Protein AF-A0A163DF35-F1 (afdb_monomer)

pLDDT: mean 87.9, std 8.29, range [52.09, 96.31]

Nearest PDB structures (foldseek):
  1y96-assembly1_A  TM=7.676E-01  e=2.532E-04  Homo sapiens
  7afo-assembly1_X  TM=7.134E-01  e=7.336E-02  Escherichia coli
  5gl6-assembly2_B  TM=5.764E-01  e=1.580E-02  Mycolicibacterium smegmatis MC2 155
  7r1d-assembly1_C  TM=5.530E-01  e=8.256E-02  Homo sapiens
  8w8d-assembly1_d  TM=5.285E-01  e=5.463E-01  Escherichia coli K-12

Secondary structure (DSSP, 8-state):
---BTTB-HHHHHHTTTEEEEEEESSTT--EEEEEEEEE-TTT--EEEEETTEEEEEPGGGEEEEEEEEEEE--GGGGSPPPPPHHHHHHHHHHHHHHHHHTT--EEE-TT--SEEETTTEEE-TT--GGGEE-S-HHHHHHHHHHHHTS--

Solvent-accessible surface area (backbone atoms only — not comparable to full-atom values): 8781 Å² total; per-residue (Å²): 130,78,63,56,75,90,33,46,61,68,58,51,62,72,44,47,22,16,33,28,41,35,30,30,68,51,101,77,54,51,71,48,71,30,26,33,66,49,70,43,88,86,66,49,28,37,34,28,41,44,98,96,48,75,45,81,44,59,27,88,47,52,65,44,59,47,72,44,89,83,50,67,50,63,64,78,76,68,51,74,78,72,78,50,67,68,58,51,52,53,50,50,50,52,51,51,54,49,32,60,76,68,72,49,60,67,50,81,46,99,91,44,89,35,45,28,37,74,88,62,32,37,34,30,81,87,63,44,54,86,32,48,47,38,90,52,63,69,59,32,49,54,55,23,55,53,46,66,67,54,80,129

InterPro domains:
  IPR009422 Gem-associated protein 6 [PTHR14710] (1-149)
  IPR046856 Gem-associated protein 6, C-terminal domain [PF20417] (88-151)
  IPR047574 AD domain [PS52001] (63-152)

Sequence (152 aa):
MDSLYSYTLDDLYDLLGHHCIVTLKDSRHSSREGFLHSVDPTSGNVILQKDQHSVVVMGHYIATLDIDRESKIPLESMEMPSVEASWLEDRRAKMIKYLEKHHIPFSEVADDSAIHVLGCARVETPYTATSVFCDNALIRKRVRDLVMGLPC

Foldseek 3Di:
DQDAQNHDPVRLVVLQQFWKKWFWPDPVRDIDIAGFQDADSPQRWTWGQDDQDIDIDGRVGTPHMGTDPVGGDDSVVSPHPDCPPVLQVVLVVLLVVLCVVVVWDWDDDPPAQWIRTPVFWTAHPPQALVRIDGPDPVVNVVSSVSSVPRDD

Structure (mmCIF, N/CA/C/O backbone):
data_AF-A0A163DF35-F1
#
_entry.id   AF-A0A163DF35-F1
#
loop_
_atom_site.group_PDB
_atom_site.id
_atom_site.type_symbol
_atom_site.label_atom_id
_atom_site.label_alt_id
_atom_site.label_comp_id
_atom_site.label_asym_id
_atom_site.label_entity_id
_atom_site.label_seq_id
_atom_site.pdbx_PDB_ins_code
_atom_site.Cartn_x
_atom_site.Cartn_y
_atom_site.Cartn_z
_atom_site.occupancy
_atom_site.B_iso_or_equiv
_atom_site.auth_seq_id
_atom_site.auth_comp_id
_atom_site.auth_asym_id
_atom_site.auth_atom_id
_atom_site.pdbx_PDB_model_num
ATOM 1 N N . MET A 1 1 ? 9.986 -16.539 -22.844 1.00 52.09 1 MET A N 1
ATOM 2 C CA . MET A 1 1 ? 10.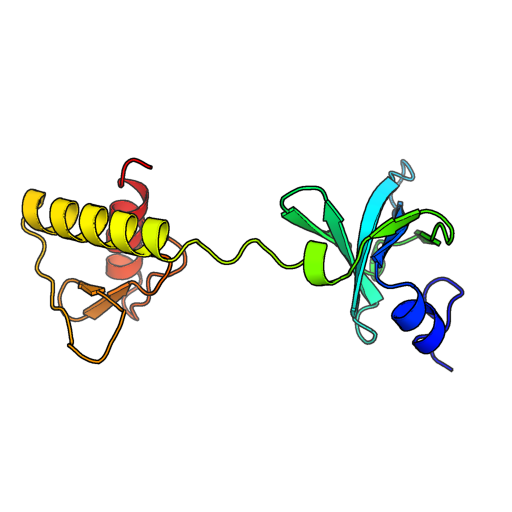721 -15.898 -21.739 1.00 52.09 1 MET A CA 1
ATOM 3 C C . MET A 1 1 ? 10.117 -14.527 -21.598 1.00 52.09 1 MET A C 1
ATOM 5 O O . MET A 1 1 ? 10.259 -13.727 -22.515 1.00 52.09 1 MET A O 1
ATOM 9 N N . ASP A 1 2 ? 9.355 -14.323 -20.531 1.00 67.81 2 ASP A N 1
ATOM 10 C CA . ASP A 1 2 ? 8.639 -13.076 -20.291 1.00 67.81 2 ASP A CA 1
ATOM 11 C C . ASP A 1 2 ? 9.647 -12.041 -19.791 1.00 67.81 2 ASP A C 1
ATOM 13 O O . ASP A 1 2 ? 9.976 -11.975 -18.610 1.00 67.81 2 ASP A O 1
ATOM 17 N N . SER A 1 3 ? 10.244 -11.312 -20.733 1.00 78.56 3 SER A N 1
ATOM 18 C CA . SER A 1 3 ? 11.160 -10.216 -20.432 1.00 78.56 3 SER A CA 1
ATOM 19 C C . SER A 1 3 ? 10.358 -8.965 -20.087 1.00 78.56 3 SER A C 1
ATOM 21 O O . SER A 1 3 ? 9.555 -8.505 -20.904 1.00 78.56 3 SER A O 1
ATOM 23 N N . LEU A 1 4 ? 10.613 -8.384 -18.919 1.00 82.50 4 LEU A N 1
ATOM 24 C CA . LEU A 1 4 ? 10.023 -7.129 -18.462 1.00 82.50 4 LEU A CA 1
ATOM 25 C C . LEU A 1 4 ? 11.120 -6.077 -18.372 1.00 82.50 4 LEU A C 1
ATOM 27 O O . LEU A 1 4 ? 12.147 -6.284 -17.736 1.00 82.50 4 LEU A O 1
ATOM 31 N N . TYR A 1 5 ? 10.910 -4.939 -19.031 1.00 85.81 5 TYR A N 1
ATOM 32 C CA . TYR A 1 5 ? 11.828 -3.796 -18.967 1.00 85.81 5 TYR A CA 1
ATOM 33 C C . TYR A 1 5 ? 13.284 -4.109 -19.354 1.00 85.81 5 TYR A C 1
ATOM 35 O O . TYR A 1 5 ? 14.193 -3.413 -18.920 1.00 85.81 5 TYR A O 1
ATOM 43 N N . SER A 1 6 ? 13.499 -5.101 -20.224 1.00 90.38 6 SER A N 1
ATOM 44 C CA . SER A 1 6 ? 14.821 -5.614 -20.645 1.00 90.38 6 SER A CA 1
ATOM 45 C C . SER A 1 6 ? 15.519 -6.550 -19.648 1.00 90.38 6 SER A C 1
ATOM 47 O O . SER A 1 6 ? 16.675 -6.900 -19.866 1.00 90.38 6 SER A O 1
ATOM 49 N N . TYR A 1 7 ? 14.813 -7.006 -18.613 1.00 90.19 7 TYR A N 1
ATOM 50 C CA . TYR A 1 7 ? 15.278 -7.998 -17.644 1.00 90.19 7 TYR A CA 1
ATOM 51 C C . TYR A 1 7 ? 14.428 -9.268 -17.726 1.00 90.19 7 TYR A C 1
ATOM 53 O O . TYR A 1 7 ? 13.259 -9.223 -18.129 1.00 90.19 7 TYR A O 1
ATOM 61 N N . THR A 1 8 ? 14.993 -10.410 -17.340 1.00 92.50 8 THR A N 1
ATOM 62 C CA . THR A 1 8 ? 14.184 -11.594 -17.029 1.00 92.50 8 THR A CA 1
ATOM 63 C C . THR A 1 8 ? 13.569 -11.462 -15.633 1.00 92.50 8 THR A C 1
ATOM 65 O O . THR A 1 8 ? 13.990 -10.625 -14.836 1.00 92.50 8 THR A O 1
ATOM 68 N N . LEU A 1 9 ? 12.554 -12.272 -15.323 1.00 89.94 9 LEU A N 1
ATOM 69 C CA . LEU A 1 9 ? 11.981 -12.293 -13.973 1.00 89.94 9 LEU A CA 1
ATOM 70 C C . LEU A 1 9 ? 13.010 -12.716 -12.920 1.00 89.94 9 LEU A C 1
ATOM 72 O O . LEU A 1 9 ? 13.054 -12.107 -11.856 1.00 89.94 9 LEU A O 1
ATOM 76 N N . ASP A 1 10 ? 13.860 -13.692 -13.240 1.00 91.38 10 ASP A N 1
ATOM 77 C CA . ASP A 1 10 ? 14.930 -14.139 -12.345 1.00 91.38 10 ASP A CA 1
ATOM 78 C C . ASP A 1 10 ? 15.921 -12.995 -12.070 1.00 91.38 10 ASP A C 1
ATOM 80 O O . ASP A 1 10 ? 16.211 -12.704 -10.910 1.00 91.38 10 ASP A O 1
ATOM 84 N N . ASP A 1 11 ? 16.329 -12.253 -13.111 1.00 92.75 11 ASP A N 1
ATOM 85 C CA . ASP A 1 11 ? 17.178 -11.065 -12.941 1.00 92.75 11 ASP A CA 1
ATOM 86 C C . ASP A 1 11 ? 16.509 -10.017 -12.040 1.00 92.75 11 ASP A C 1
ATOM 88 O O . ASP A 1 11 ? 17.160 -9.411 -11.193 1.00 92.75 11 ASP A O 1
ATOM 92 N N . LEU A 1 12 ? 15.204 -9.777 -12.213 1.00 92.38 12 LEU A N 1
ATOM 93 C CA . LEU A 1 12 ? 14.468 -8.804 -11.401 1.00 92.38 12 LEU A CA 1
ATOM 94 C C . LEU A 1 12 ? 14.378 -9.231 -9.935 1.0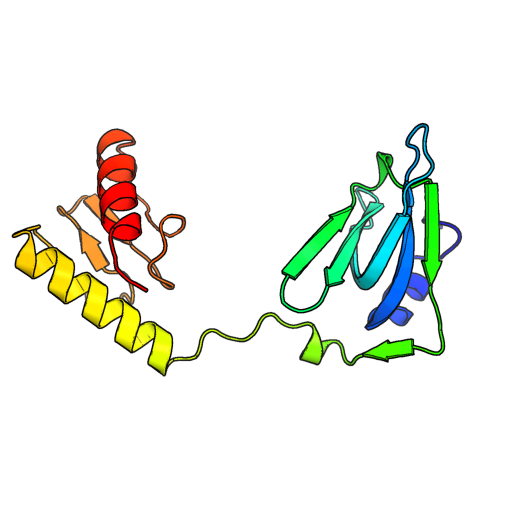0 92.38 12 LEU A C 1
ATOM 96 O O . LEU A 1 12 ? 14.472 -8.374 -9.055 1.00 92.38 12 LEU A O 1
ATOM 100 N N . TYR A 1 13 ? 14.218 -10.528 -9.667 1.00 91.44 13 TYR A N 1
ATOM 101 C CA . TYR A 1 13 ? 14.198 -11.050 -8.304 1.00 91.44 13 TYR A CA 1
ATOM 102 C C . TYR A 1 13 ? 15.566 -10.944 -7.622 1.00 91.44 13 TYR A C 1
ATOM 104 O O . TYR A 1 13 ? 15.633 -10.554 -6.455 1.00 91.44 13 TYR A O 1
ATOM 112 N N . ASP A 1 14 ? 16.657 -11.171 -8.353 1.00 92.81 14 ASP A N 1
ATOM 113 C CA . ASP A 1 14 ? 18.019 -10.958 -7.845 1.00 92.81 14 ASP A CA 1
ATOM 114 C C . ASP A 1 14 ? 18.326 -9.471 -7.589 1.00 92.81 14 ASP A C 1
ATOM 116 O O . ASP A 1 14 ? 19.129 -9.111 -6.716 1.00 92.81 14 ASP A O 1
ATOM 120 N N . LEU A 1 15 ? 17.655 -8.594 -8.338 1.00 94.69 15 LEU A N 1
ATOM 121 C CA . LEU A 1 15 ? 17.787 -7.146 -8.250 1.00 94.69 15 LEU A CA 1
ATOM 122 C C . LEU A 1 15 ? 16.866 -6.493 -7.207 1.00 94.69 15 LEU A C 1
ATOM 124 O O . LEU A 1 15 ? 16.971 -5.282 -6.995 1.00 94.69 15 LEU A O 1
ATOM 128 N N . LEU A 1 16 ? 16.032 -7.242 -6.480 1.00 94.62 16 LEU A N 1
ATOM 129 C CA . LEU A 1 16 ? 15.307 -6.673 -5.340 1.00 94.62 16 LEU A CA 1
ATOM 130 C C . LEU A 1 16 ? 16.292 -6.096 -4.308 1.00 94.62 16 LEU A C 1
ATOM 132 O O . LEU A 1 16 ? 17.389 -6.621 -4.086 1.00 94.62 16 LEU A O 1
ATOM 136 N N . GLY A 1 17 ? 15.913 -4.983 -3.685 1.00 93.50 17 GLY A N 1
ATOM 137 C CA . GLY A 1 17 ? 16.784 -4.260 -2.760 1.00 93.50 17 GLY A CA 1
ATOM 138 C C . GLY A 1 17 ? 17.583 -3.129 -3.405 1.00 93.50 17 GLY A C 1
ATOM 139 O O . GLY A 1 17 ? 18.077 -2.258 -2.693 1.00 93.50 17 GLY A O 1
ATOM 140 N N . HIS A 1 18 ? 17.730 -3.127 -4.731 1.00 96.31 18 HIS A N 1
ATOM 141 C CA . HIS A 1 18 ? 18.594 -2.178 -5.428 1.00 96.31 18 HIS A CA 1
ATOM 142 C C . HIS A 1 18 ? 17.900 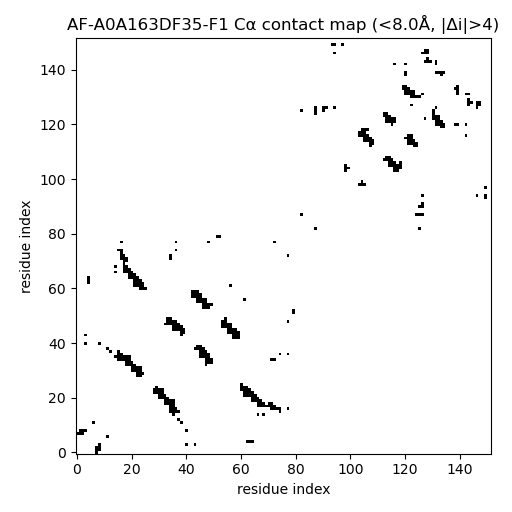-0.852 -5.715 1.00 96.31 18 HIS A C 1
ATOM 144 O O . HIS A 1 18 ? 16.694 -0.808 -5.964 1.00 96.31 18 HIS A O 1
ATOM 150 N N . HIS A 1 19 ? 18.661 0.237 -5.700 1.00 95.88 19 HIS A N 1
ATOM 151 C CA . HIS A 1 19 ? 18.163 1.535 -6.122 1.00 95.88 19 HIS A CA 1
ATOM 152 C C . HIS A 1 19 ? 17.822 1.498 -7.613 1.00 95.88 19 HIS A C 1
ATOM 154 O O . HIS A 1 19 ? 18.563 0.951 -8.426 1.00 95.88 19 HIS A O 1
ATOM 160 N N . CYS A 1 20 ? 16.691 2.074 -7.993 1.00 95.44 20 CYS A N 1
ATOM 161 C CA . CYS A 1 20 ? 16.245 2.094 -9.371 1.00 95.44 20 CYS A CA 1
ATOM 162 C C . CYS A 1 20 ? 15.519 3.391 -9.717 1.00 95.44 20 CYS A C 1
ATOM 164 O O . CYS A 1 20 ? 14.967 4.086 -8.860 1.00 95.44 20 CYS A O 1
ATOM 166 N N . ILE A 1 21 ? 15.535 3.719 -11.003 1.00 96.00 21 ILE A N 1
ATOM 167 C CA . ILE A 1 21 ? 14.882 4.882 -11.583 1.00 96.00 21 ILE A CA 1
ATOM 168 C C . ILE A 1 21 ? 13.891 4.383 -12.628 1.00 96.00 21 ILE A C 1
ATOM 170 O O . ILE A 1 21 ? 14.248 3.761 -13.628 1.00 96.00 21 ILE A O 1
ATOM 174 N N . VAL A 1 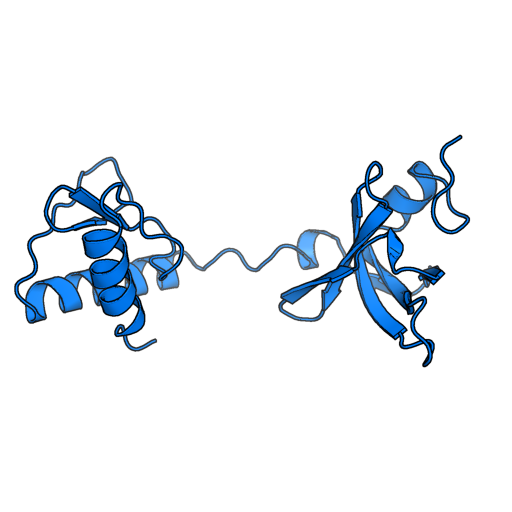22 ? 12.619 4.677 -12.393 1.00 96.12 22 VAL A N 1
ATOM 175 C CA . VAL A 1 22 ? 11.517 4.348 -13.292 1.00 96.12 22 VAL A CA 1
ATOM 176 C C . VAL A 1 22 ? 11.152 5.584 -14.095 1.00 96.12 22 VAL A C 1
ATOM 178 O O . VAL A 1 22 ? 10.669 6.565 -13.531 1.00 96.12 22 VAL A O 1
ATOM 181 N N . THR A 1 23 ? 11.337 5.542 -15.409 1.00 95.38 23 THR A N 1
ATOM 182 C CA . THR A 1 23 ? 10.907 6.613 -16.319 1.00 95.38 23 THR A CA 1
ATOM 183 C C . THR A 1 23 ? 9.507 6.311 -16.829 1.00 95.38 23 THR A C 1
ATOM 185 O O . THR A 1 23 ? 9.227 5.193 -17.263 1.00 95.38 23 THR A O 1
ATOM 188 N N . LEU A 1 24 ? 8.618 7.301 -16.799 1.00 94.69 24 LEU A N 1
ATOM 189 C CA . LEU A 1 24 ? 7.223 7.157 -17.205 1.00 94.69 24 LEU A CA 1
ATOM 190 C C . LEU A 1 24 ? 7.023 7.495 -18.691 1.00 94.69 24 LEU A C 1
ATOM 192 O O . LEU A 1 24 ? 7.787 8.248 -19.296 1.00 94.69 24 LEU A O 1
ATOM 196 N N . LYS A 1 25 ? 5.958 6.948 -19.284 1.00 92.31 25 LYS A N 1
ATOM 197 C CA . LYS A 1 25 ? 5.525 7.218 -20.672 1.00 92.31 25 LYS A CA 1
ATOM 198 C C . LYS A 1 25 ? 4.777 8.549 -20.830 1.00 92.31 25 LYS A C 1
ATOM 200 O O . LYS A 1 25 ? 4.053 8.739 -21.806 1.00 92.31 25 LYS A O 1
ATOM 205 N N . ASP A 1 26 ? 4.877 9.447 -19.859 1.00 89.75 26 ASP A N 1
ATOM 206 C CA . ASP A 1 26 ? 4.176 10.724 -19.908 1.00 89.75 26 ASP A CA 1
ATOM 207 C C . ASP A 1 26 ? 4.857 11.701 -20.877 1.00 89.75 26 ASP A C 1
ATOM 209 O O . ASP A 1 26 ? 6.004 11.523 -21.281 1.00 89.75 26 ASP A O 1
ATOM 213 N N . SER A 1 27 ? 4.154 12.768 -21.261 1.00 82.50 27 SER A N 1
ATOM 214 C CA . SER A 1 27 ? 4.677 13.760 -22.214 1.00 82.50 27 SER A CA 1
ATOM 215 C C . SER A 1 27 ? 5.906 14.524 -21.709 1.00 82.50 27 SER A C 1
ATOM 217 O O . SER A 1 27 ? 6.544 15.235 -22.483 1.00 82.50 27 SER A O 1
ATOM 219 N N . ARG A 1 28 ? 6.226 14.411 -20.415 1.00 84.50 28 ARG A N 1
ATOM 220 C CA . ARG A 1 28 ? 7.375 15.055 -19.771 1.00 84.50 28 ARG A CA 1
ATOM 221 C C . ARG A 1 28 ? 8.510 14.079 -19.453 1.00 84.50 28 ARG A C 1
ATOM 223 O O . ARG A 1 28 ? 9.526 14.533 -18.940 1.00 84.50 28 ARG A O 1
ATOM 230 N N . HIS A 1 29 ? 8.338 12.787 -19.733 1.00 82.19 29 HIS A N 1
ATOM 231 C CA . HIS A 1 29 ? 9.220 11.699 -19.309 1.00 82.19 29 HIS A CA 1
ATOM 232 C C . HIS A 1 29 ? 9.653 11.815 -17.84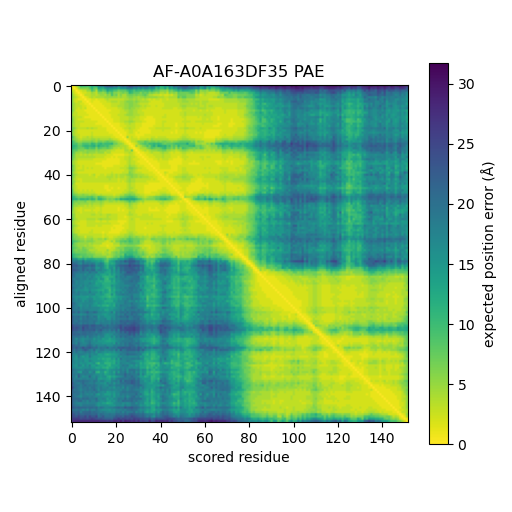4 1.00 82.19 29 HIS A C 1
ATOM 234 O O . HIS A 1 29 ? 10.837 11.760 -17.512 1.00 82.19 29 HIS A O 1
ATOM 240 N N . SER A 1 30 ? 8.684 12.033 -16.956 1.00 91.81 30 SER A N 1
ATOM 241 C CA . SER A 1 30 ? 8.965 12.151 -15.533 1.00 91.81 30 SER A CA 1
ATOM 242 C C . SER A 1 30 ? 9.495 10.832 -14.971 1.00 91.81 30 SER A C 1
ATOM 244 O O . SER A 1 30 ? 9.115 9.746 -15.413 1.00 91.81 30 SER A O 1
ATOM 246 N N . SER A 1 31 ? 10.388 10.928 -13.989 1.00 93.00 31 SER A N 1
ATOM 247 C CA . SER A 1 31 ? 10.991 9.771 -13.337 1.00 93.00 31 SER A CA 1
ATOM 248 C C . SER A 1 31 ? 10.505 9.607 -11.897 1.00 93.00 31 SER A C 1
ATOM 250 O O . SER A 1 31 ? 10.016 10.544 -11.249 1.00 93.00 31 SER A O 1
ATOM 252 N N . ARG A 1 32 ? 10.593 8.374 -11.401 1.00 93.69 3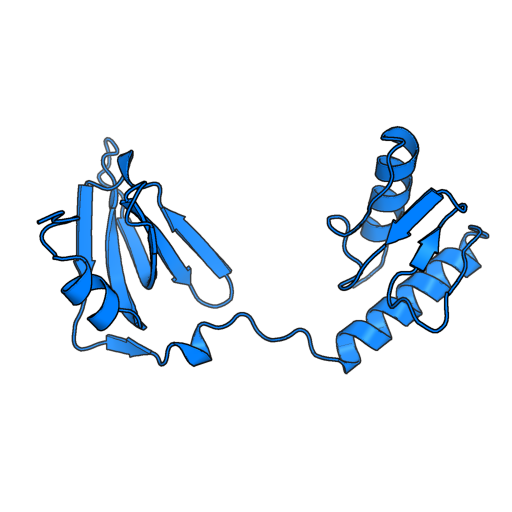2 ARG A N 1
ATOM 253 C CA . ARG A 1 32 ? 10.400 7.989 -10.004 1.00 93.69 32 ARG A CA 1
ATOM 254 C C . ARG A 1 32 ? 11.598 7.148 -9.590 1.00 93.69 32 ARG A C 1
ATOM 256 O O . ARG A 1 32 ? 11.786 6.061 -10.112 1.00 93.69 32 ARG A O 1
ATOM 263 N N . GLU A 1 33 ? 12.396 7.660 -8.672 1.00 94.50 33 GLU A N 1
ATOM 264 C CA . GLU A 1 33 ? 13.503 6.917 -8.060 1.00 94.50 33 GLU A CA 1
ATOM 265 C C . GLU A 1 33 ? 13.050 6.163 -6.806 1.00 94.50 33 GLU A C 1
ATOM 267 O O . GLU A 1 33 ? 11.973 6.450 -6.291 1.00 94.50 33 GLU A O 1
ATOM 272 N N . GLY A 1 34 ? 13.834 5.217 -6.310 1.00 94.06 34 GLY A N 1
ATOM 273 C CA . GLY A 1 34 ? 13.560 4.477 -5.077 1.00 94.06 34 GLY A CA 1
ATOM 274 C C . GLY A 1 34 ? 14.174 3.087 -5.124 1.00 94.06 34 GLY A C 1
ATOM 275 O O . GLY A 1 34 ? 14.731 2.683 -6.139 1.00 94.06 34 GLY A O 1
ATOM 276 N N . PHE A 1 35 ? 14.070 2.330 -4.041 1.00 95.44 35 PHE A N 1
ATOM 277 C CA . PHE A 1 35 ? 14.604 0.971 -4.024 1.00 95.44 35 PHE A CA 1
ATOM 278 C C . PHE A 1 35 ? 13.563 -0.035 -4.521 1.00 95.44 35 PHE A C 1
ATOM 280 O O . PHE A 1 35 ? 12.395 0.034 -4.136 1.00 95.44 35 PHE A O 1
ATOM 287 N N . LEU A 1 36 ? 13.972 -0.967 -5.380 1.00 95.56 36 LEU A N 1
ATOM 288 C CA . LEU A 1 36 ? 13.098 -1.978 -5.958 1.00 95.56 36 LEU A CA 1
ATOM 289 C C . LEU A 1 36 ? 12.636 -2.955 -4.874 1.00 95.56 36 LEU A C 1
ATOM 291 O O . LEU A 1 36 ? 13.429 -3.748 -4.370 1.00 95.56 36 LEU A O 1
ATOM 295 N N . HIS A 1 37 ? 11.353 -2.900 -4.527 1.00 94.06 37 HIS A N 1
ATOM 296 C CA . HIS A 1 37 ? 10.775 -3.750 -3.489 1.00 94.06 37 HIS A CA 1
ATOM 297 C C . HIS A 1 37 ? 10.120 -5.003 -4.072 1.00 94.06 37 HIS A C 1
ATOM 299 O O . HIS A 1 37 ? 10.307 -6.103 -3.562 1.00 94.06 37 HIS A O 1
ATOM 305 N N . SER A 1 38 ? 9.338 -4.845 -5.143 1.00 93.44 38 SER A N 1
ATOM 306 C CA . SER A 1 38 ? 8.651 -5.959 -5.798 1.00 93.44 38 SER A CA 1
ATOM 307 C C . SER A 1 38 ? 8.252 -5.604 -7.228 1.00 93.44 38 SER A C 1
ATOM 309 O O . SER A 1 38 ? 8.082 -4.429 -7.567 1.00 93.44 38 SER A O 1
ATOM 311 N N . VAL A 1 39 ? 8.074 -6.632 -8.056 1.00 94.06 39 VAL A N 1
ATOM 312 C CA . VAL A 1 39 ? 7.529 -6.534 -9.411 1.00 94.06 39 VAL A CA 1
ATOM 313 C C . VAL A 1 39 ? 6.413 -7.562 -9.551 1.00 94.06 39 VAL A C 1
ATOM 315 O O . VAL A 1 39 ? 6.616 -8.742 -9.269 1.00 94.06 39 VAL A O 1
ATOM 318 N N . ASP A 1 40 ? 5.238 -7.126 -9.999 1.00 92.69 40 ASP A N 1
ATOM 319 C CA . ASP A 1 40 ? 4.160 -8.037 -10.381 1.00 92.69 40 ASP A CA 1
ATOM 320 C C . ASP A 1 40 ? 4.415 -8.548 -11.810 1.00 92.69 40 ASP A C 1
ATOM 322 O O . ASP A 1 40 ? 4.303 -7.764 -12.759 1.00 92.69 40 ASP A O 1
ATOM 326 N N . PRO A 1 41 ? 4.719 -9.846 -12.001 1.00 90.38 41 PRO A N 1
ATOM 327 C CA . PRO A 1 41 ? 5.011 -10.405 -13.319 1.00 90.38 41 PRO A CA 1
ATOM 328 C C . PRO A 1 41 ? 3.804 -10.370 -14.266 1.00 90.38 41 PRO A C 1
ATOM 330 O O . PRO A 1 41 ? 3.979 -10.415 -15.480 1.00 90.38 41 PRO A O 1
ATOM 333 N N . THR A 1 42 ? 2.580 -10.279 -13.735 1.00 90.56 42 THR A N 1
ATOM 334 C CA . THR A 1 42 ? 1.351 -10.325 -14.538 1.00 90.56 42 THR A CA 1
ATOM 335 C C . THR A 1 42 ? 1.000 -8.952 -15.098 1.00 90.56 42 THR A C 1
ATOM 337 O O . THR A 1 42 ? 0.693 -8.814 -16.280 1.00 90.56 42 THR A O 1
ATOM 340 N N . SER A 1 43 ? 1.019 -7.921 -14.251 1.00 92.00 43 SER A N 1
ATOM 341 C CA . SER A 1 43 ? 0.671 -6.552 -14.659 1.00 92.00 43 SER A CA 1
ATOM 342 C C . SER A 1 43 ? 1.877 -5.708 -15.081 1.00 92.00 43 SER A C 1
ATOM 344 O O . SER A 1 43 ? 1.707 -4.637 -15.669 1.00 92.00 43 SER A O 1
ATOM 346 N N . GLY A 1 44 ? 3.088 -6.158 -14.751 1.00 92.38 44 GLY A N 1
ATOM 347 C CA . GLY A 1 44 ? 4.312 -5.373 -14.849 1.00 92.38 44 GLY A CA 1
ATOM 348 C C . GLY A 1 44 ? 4.400 -4.254 -13.808 1.00 92.38 44 GLY A C 1
ATOM 349 O O . GLY A 1 44 ? 5.285 -3.410 -13.919 1.00 92.38 44 GLY A O 1
ATOM 350 N N . ASN A 1 45 ? 3.495 -4.174 -12.828 1.00 95.56 45 ASN A N 1
ATOM 351 C CA . ASN A 1 45 ? 3.560 -3.129 -11.807 1.00 95.56 45 ASN A CA 1
ATOM 352 C C . ASN A 1 45 ? 4.864 -3.231 -11.011 1.00 95.56 45 ASN A C 1
ATOM 354 O O . ASN A 1 45 ? 5.273 -4.320 -10.616 1.00 95.56 45 ASN A O 1
ATOM 358 N N . VAL A 1 46 ? 5.483 -2.084 -10.746 1.00 95.50 46 VAL A N 1
ATOM 359 C CA . VAL A 1 46 ? 6.724 -1.988 -9.973 1.00 95.50 46 VAL A CA 1
ATOM 360 C C . VAL A 1 46 ? 6.429 -1.279 -8.661 1.00 95.50 46 VAL A C 1
ATOM 362 O O . VAL A 1 46 ? 5.822 -0.208 -8.652 1.00 95.50 46 VAL A O 1
ATOM 365 N N . ILE A 1 47 ? 6.859 -1.870 -7.551 1.00 95.06 47 ILE A N 1
ATOM 366 C CA . ILE A 1 47 ? 6.750 -1.284 -6.218 1.00 95.06 47 ILE A CA 1
ATOM 367 C C . ILE A 1 47 ? 8.121 -0.744 -5.822 1.00 95.06 47 ILE A C 1
ATOM 369 O O . ILE A 1 47 ? 9.095 -1.492 -5.736 1.00 95.06 47 ILE A O 1
ATOM 373 N N . LEU A 1 48 ? 8.177 0.563 -5.580 1.00 94.31 48 LEU A N 1
ATOM 374 C CA . LEU A 1 48 ? 9.358 1.275 -5.107 1.00 94.31 48 LEU A CA 1
ATOM 375 C C . LEU A 1 48 ? 9.218 1.570 -3.617 1.00 94.31 48 LEU A C 1
ATOM 377 O O . LEU A 1 48 ? 8.201 2.122 -3.196 1.00 94.31 48 LEU A O 1
ATOM 381 N N . GLN A 1 49 ? 10.248 1.277 -2.834 1.00 92.19 49 GLN A N 1
ATOM 382 C CA . GLN A 1 49 ? 10.357 1.740 -1.457 1.00 92.19 49 GLN A CA 1
ATOM 383 C C . GLN A 1 49 ? 11.034 3.116 -1.425 1.00 92.19 49 GLN A C 1
ATOM 385 O O . GLN A 1 49 ? 12.133 3.292 -1.961 1.00 92.19 49 GLN A O 1
ATOM 390 N N . LYS A 1 50 ? 10.373 4.090 -0.788 1.00 89.50 50 LYS A N 1
ATOM 391 C CA . LYS A 1 50 ? 10.873 5.448 -0.546 1.00 89.50 50 LYS A CA 1
ATOM 392 C C . LYS A 1 50 ? 10.760 5.791 0.929 1.00 89.50 50 LYS A C 1
ATOM 394 O O . LYS A 1 50 ? 9.652 5.993 1.420 1.00 89.50 50 LYS A O 1
ATOM 399 N N . ASP A 1 51 ? 11.885 5.929 1.619 1.00 81.25 51 ASP A N 1
ATOM 400 C CA . ASP A 1 51 ? 11.911 6.255 3.046 1.00 81.25 51 ASP A CA 1
ATOM 401 C C . ASP A 1 51 ? 10.890 5.399 3.834 1.00 81.25 51 ASP A C 1
ATOM 403 O O . ASP A 1 51 ? 11.039 4.183 3.950 1.00 81.25 51 ASP A O 1
ATOM 407 N N . GLN A 1 52 ? 9.808 6.025 4.310 1.00 74.00 52 GLN A N 1
ATOM 408 C CA . GLN A 1 52 ? 8.753 5.432 5.139 1.00 74.00 52 GLN A CA 1
ATOM 409 C C . GLN A 1 52 ? 7.479 5.028 4.370 1.00 74.00 52 GLN A C 1
ATOM 411 O O . GLN A 1 52 ? 6.468 4.717 4.996 1.00 74.00 52 GLN A O 1
ATOM 416 N N . HIS A 1 53 ? 7.468 5.067 3.035 1.00 81.69 53 HIS A N 1
ATOM 417 C CA . HIS A 1 53 ? 6.294 4.687 2.245 1.00 81.69 53 HIS A CA 1
ATOM 418 C C . HIS A 1 53 ? 6.658 3.959 0.948 1.00 81.69 53 HIS A C 1
ATOM 420 O O . HIS A 1 53 ? 7.704 4.182 0.342 1.00 81.69 53 HIS A O 1
ATOM 426 N N . SER A 1 54 ? 5.746 3.109 0.484 1.00 89.56 54 SER A N 1
ATOM 427 C CA . SER A 1 54 ? 5.883 2.410 -0.792 1.00 89.56 54 SER A CA 1
ATOM 428 C C . SER A 1 54 ? 5.069 3.115 -1.877 1.00 89.56 54 SER A C 1
ATOM 430 O O . SER A 1 54 ? 3.955 3.591 -1.643 1.00 89.56 54 SER A O 1
ATOM 432 N N . VAL A 1 55 ? 5.617 3.177 -3.086 1.00 91.88 55 VAL A N 1
ATOM 433 C CA . VAL A 1 55 ? 4.978 3.762 -4.266 1.00 91.88 55 VAL A CA 1
ATOM 434 C C . VAL A 1 55 ? 4.777 2.671 -5.303 1.00 91.88 55 VAL A C 1
ATOM 436 O O . VAL A 1 55 ? 5.731 2.029 -5.730 1.00 91.88 55 VAL A O 1
ATOM 439 N N . VAL A 1 56 ? 3.534 2.492 -5.745 1.00 94.62 56 VAL A N 1
ATOM 440 C CA . VAL A 1 56 ? 3.211 1.587 -6.851 1.00 94.62 56 VAL A CA 1
ATOM 441 C C . VAL A 1 56 ? 3.244 2.370 -8.158 1.00 94.62 56 VAL A C 1
ATOM 443 O O . VAL A 1 56 ? 2.505 3.342 -8.329 1.00 94.62 56 VAL A O 1
ATOM 446 N N . VAL A 1 57 ? 4.084 1.934 -9.092 1.00 95.38 57 VAL A N 1
ATOM 447 C CA . VAL A 1 57 ? 4.127 2.441 -10.462 1.00 95.38 57 VAL A CA 1
ATOM 448 C C . VAL A 1 57 ? 3.454 1.429 -11.380 1.00 95.38 57 VAL A C 1
ATOM 450 O O . VAL A 1 57 ? 3.856 0.269 -11.464 1.00 95.38 57 VAL A O 1
ATOM 453 N N . MET A 1 58 ? 2.406 1.876 -12.069 1.00 94.81 58 MET A N 1
ATOM 454 C CA . MET A 1 58 ? 1.607 1.012 -12.934 1.00 94.81 58 MET A CA 1
ATOM 455 C C . MET A 1 58 ? 2.399 0.609 -14.181 1.00 94.81 58 MET A C 1
ATOM 457 O O . MET A 1 58 ? 2.853 1.485 -14.917 1.00 94.81 58 MET A O 1
ATOM 461 N N . GLY A 1 59 ? 2.508 -0.691 -14.462 1.00 92.94 59 GLY A N 1
ATOM 462 C CA . GLY A 1 59 ? 3.398 -1.223 -15.503 1.00 92.94 59 GLY A CA 1
ATOM 463 C C . GLY A 1 59 ? 3.128 -0.666 -16.901 1.00 92.94 59 GLY A C 1
ATOM 464 O O . GLY A 1 59 ? 4.045 -0.301 -17.637 1.00 92.94 59 GLY A O 1
ATOM 465 N N . HIS A 1 60 ? 1.852 -0.463 -17.248 1.00 91.81 60 HIS A N 1
ATOM 466 C CA . HIS A 1 60 ? 1.473 0.141 -18.530 1.00 91.81 60 HIS A CA 1
ATOM 467 C C . HIS A 1 60 ? 2.038 1.560 -18.719 1.00 91.81 60 HIS A C 1
ATOM 469 O O . HIS A 1 60 ? 2.273 1.976 -19.856 1.00 91.81 60 HIS A O 1
ATOM 475 N N . TYR A 1 61 ? 2.303 2.279 -17.626 1.00 94.19 61 TYR A N 1
ATOM 476 C CA . TYR A 1 61 ? 2.813 3.647 -17.623 1.00 94.19 61 TYR A CA 1
ATOM 477 C C . TYR A 1 61 ? 4.344 3.736 -17.551 1.00 94.19 61 TYR A C 1
ATOM 479 O O . TYR A 1 61 ? 4.894 4.825 -17.703 1.00 94.19 61 TYR A O 1
ATOM 487 N N . ILE A 1 62 ? 5.043 2.610 -17.376 1.00 94.81 62 ILE A N 1
ATOM 488 C CA . ILE A 1 62 ? 6.508 2.553 -17.313 1.00 94.81 62 ILE A CA 1
ATOM 489 C C . ILE A 1 62 ? 7.086 2.512 -18.728 1.00 94.81 62 ILE A C 1
ATOM 491 O O . ILE A 1 62 ? 6.703 1.667 -19.541 1.00 94.81 62 ILE A O 1
ATOM 495 N N . ALA A 1 63 ? 7.995 3.439 -19.027 1.00 93.75 63 ALA A N 1
ATOM 496 C CA . ALA A 1 63 ? 8.785 3.471 -20.254 1.00 93.75 63 ALA A CA 1
ATOM 497 C C . ALA A 1 63 ? 10.070 2.652 -20.092 1.00 93.75 63 ALA A C 1
ATOM 499 O O . ALA A 1 63 ? 10.325 1.758 -20.895 1.00 93.75 63 ALA A O 1
ATOM 500 N N . THR A 1 64 ? 10.845 2.932 -19.042 1.00 94.12 64 THR A N 1
ATOM 501 C CA . THR A 1 64 ? 12.097 2.232 -18.728 1.00 94.12 64 THR A CA 1
ATOM 502 C C . THR A 1 64 ? 12.244 2.046 -17.221 1.00 94.12 64 THR A C 1
ATOM 504 O O . THR A 1 64 ? 11.770 2.874 -16.442 1.00 94.12 64 THR A O 1
ATOM 507 N N . LEU A 1 65 ? 12.930 0.976 -16.827 1.00 95.38 65 LEU A N 1
ATOM 508 C CA . LEU A 1 65 ? 13.366 0.706 -15.461 1.00 95.38 65 LEU A CA 1
ATOM 509 C C . LEU A 1 65 ? 14.887 0.575 -15.509 1.00 95.38 65 LEU A C 1
ATOM 511 O O . LEU A 1 65 ? 15.388 -0.306 -16.199 1.00 95.38 65 LEU A O 1
ATOM 515 N N . ASP A 1 66 ? 15.592 1.471 -14.831 1.00 95.56 66 ASP A N 1
ATOM 516 C CA . ASP A 1 66 ? 17.048 1.429 -14.709 1.00 95.56 66 ASP A CA 1
ATOM 517 C C . ASP A 1 66 ? 17.411 1.066 -13.272 1.00 95.56 66 ASP A C 1
ATOM 519 O O . ASP A 1 66 ? 16.922 1.710 -12.345 1.00 95.56 66 ASP A O 1
ATOM 523 N N . ILE A 1 67 ? 18.200 0.011 -13.078 1.00 95.81 67 ILE A N 1
ATOM 524 C CA . ILE A 1 67 ? 18.522 -0.529 -11.752 1.00 95.81 67 ILE A CA 1
ATOM 525 C C . ILE A 1 67 ? 20.024 -0.412 -11.517 1.00 95.81 67 ILE A C 1
ATOM 527 O O . ILE A 1 67 ? 20.826 -1.021 -12.228 1.00 95.81 67 ILE A O 1
ATOM 531 N N . ASP A 1 68 ? 20.385 0.331 -10.477 1.00 94.19 68 ASP A N 1
ATOM 532 C CA . ASP A 1 68 ? 21.752 0.483 -10.001 1.00 94.19 68 ASP A CA 1
ATOM 533 C C . ASP A 1 68 ? 22.172 -0.751 -9.191 1.00 94.19 68 ASP A C 1
ATOM 535 O O . ASP A 1 68 ? 21.632 -1.037 -8.125 1.00 94.19 68 ASP A O 1
ATOM 539 N N . ARG A 1 69 ? 23.164 -1.488 -9.698 1.00 91.50 69 ARG A N 1
ATOM 540 C CA . ARG A 1 69 ? 23.661 -2.731 -9.086 1.00 91.50 69 ARG A CA 1
ATOM 541 C C . ARG A 1 69 ? 24.597 -2.505 -7.898 1.00 91.50 69 ARG A C 1
ATOM 543 O O . ARG A 1 69 ? 24.923 -3.466 -7.208 1.00 91.50 69 ARG A O 1
ATOM 550 N N . GLU A 1 70 ? 25.057 -1.279 -7.672 1.00 89.19 70 GLU A N 1
ATOM 551 C CA . GLU A 1 70 ? 25.988 -0.962 -6.584 1.00 89.19 70 GLU A CA 1
ATOM 552 C C . GLU A 1 70 ? 25.243 -0.544 -5.313 1.00 89.19 70 GLU A C 1
ATOM 554 O O . GLU A 1 70 ? 25.628 -0.916 -4.202 1.00 89.19 70 GLU A O 1
ATOM 559 N N . SER A 1 71 ? 24.145 0.196 -5.470 1.00 89.69 71 SER A N 1
ATOM 560 C CA . SER A 1 71 ? 23.341 0.697 -4.358 1.00 89.69 71 SER A CA 1
ATOM 561 C C . SER A 1 71 ? 22.243 -0.294 -3.973 1.00 89.69 71 SER A C 1
ATOM 563 O O . SER A 1 71 ? 21.190 -0.349 -4.606 1.00 89.69 71 SER A O 1
ATOM 565 N N . LYS A 1 72 ? 22.473 -1.076 -2.911 1.00 92.75 72 LYS A N 1
ATOM 566 C CA . LYS A 1 72 ? 21.522 -2.068 -2.385 1.00 92.75 72 LYS A CA 1
ATOM 567 C C . LYS A 1 72 ? 21.236 -1.850 -0.904 1.00 92.75 72 LYS A C 1
ATOM 569 O O . LYS A 1 72 ? 22.160 -1.671 -0.112 1.00 92.75 72 LYS A O 1
ATOM 574 N N . ILE A 1 73 ? 19.966 -1.965 -0.524 1.00 89.81 73 ILE A N 1
ATOM 575 C CA . ILE A 1 73 ? 19.556 -2.125 0.874 1.00 89.81 73 ILE A CA 1
ATOM 576 C C . ILE A 1 73 ? 19.028 -3.548 1.124 1.00 89.81 73 ILE A C 1
ATOM 578 O O . ILE A 1 73 ? 18.476 -4.168 0.208 1.00 89.81 73 ILE A O 1
ATOM 582 N N . PRO A 1 74 ? 19.203 -4.095 2.341 1.00 87.25 74 PRO A N 1
ATOM 583 C CA . PRO A 1 74 ? 18.609 -5.376 2.721 1.00 87.25 74 PRO A CA 1
ATOM 584 C C . PRO A 1 74 ? 17.080 -5.329 2.605 1.00 87.25 74 PRO A C 1
ATOM 586 O O . PRO A 1 74 ? 16.469 -4.318 2.959 1.00 87.25 74 PRO A O 1
ATOM 589 N N . LEU A 1 75 ? 16.446 -6.407 2.145 1.00 83.69 75 LEU A N 1
ATOM 590 C CA . LEU A 1 75 ? 14.984 -6.452 1.991 1.00 83.69 75 LEU A CA 1
ATOM 591 C C . LEU A 1 75 ? 14.267 -6.313 3.335 1.00 83.69 75 LEU A C 1
ATOM 593 O O . LEU A 1 75 ? 13.216 -5.688 3.409 1.00 83.69 75 LEU A O 1
ATOM 597 N N . GLU A 1 76 ? 14.891 -6.795 4.405 1.00 81.62 76 GLU A N 1
ATOM 598 C CA . GLU A 1 76 ? 14.422 -6.667 5.784 1.00 81.62 76 GLU A CA 1
ATOM 599 C C . GLU A 1 76 ? 14.310 -5.195 6.210 1.00 81.62 76 GLU A C 1
ATOM 601 O O . GLU A 1 76 ? 13.458 -4.833 7.011 1.00 81.62 76 GLU A O 1
ATOM 606 N N . SER A 1 77 ? 15.145 -4.315 5.644 1.00 78.56 77 SER A N 1
ATOM 607 C CA . SER A 1 77 ? 15.065 -2.870 5.898 1.00 78.56 77 SER A CA 1
ATOM 608 C C . SER A 1 77 ? 13.955 -2.168 5.105 1.00 78.56 77 SER A C 1
ATOM 610 O O . SER A 1 77 ? 13.630 -1.019 5.397 1.00 78.56 77 SER A O 1
ATOM 612 N N . MET A 1 78 ? 13.377 -2.848 4.108 1.00 76.25 78 MET A N 1
ATOM 613 C CA . MET A 1 78 ? 12.216 -2.376 3.347 1.00 76.25 78 MET A CA 1
ATOM 614 C C . MET A 1 78 ? 10.890 -2.811 3.955 1.00 76.25 78 MET A C 1
ATOM 616 O O . MET A 1 78 ? 9.839 -2.337 3.518 1.00 76.25 78 MET A O 1
ATOM 620 N N . GLU A 1 79 ? 10.914 -3.740 4.909 1.00 69.62 79 GLU A N 1
ATOM 621 C CA . GLU A 1 79 ? 9.712 -4.113 5.632 1.00 69.62 79 GLU A CA 1
ATOM 622 C C . GLU A 1 79 ? 9.177 -2.870 6.345 1.00 69.62 79 GLU A C 1
ATOM 624 O O . GLU A 1 79 ? 9.923 -2.119 6.981 1.00 69.62 79 GLU A O 1
ATOM 629 N N . MET A 1 80 ? 7.872 -2.610 6.201 1.00 62.97 80 MET A N 1
ATOM 630 C CA . MET A 1 80 ? 7.256 -1.528 6.958 1.00 62.97 80 MET A CA 1
ATOM 631 C C . MET A 1 80 ? 7.542 -1.761 8.441 1.00 62.97 80 MET A C 1
ATOM 633 O O . MET A 1 80 ? 7.414 -2.904 8.891 1.00 62.97 80 MET A O 1
ATOM 637 N N . PRO A 1 81 ? 7.891 -0.709 9.207 1.00 57.88 81 PRO A N 1
ATOM 638 C CA . PRO A 1 81 ? 8.134 -0.862 10.628 1.00 57.88 81 PRO A CA 1
ATOM 639 C C . PRO A 1 81 ? 6.926 -1.565 11.237 1.00 57.88 81 PRO A C 1
ATOM 641 O O . PRO A 1 81 ? 5.796 -1.074 11.140 1.00 57.88 81 PRO A O 1
ATOM 644 N N . SER A 1 82 ? 7.169 -2.744 11.816 1.00 61.50 82 SER A N 1
ATOM 645 C CA . SER A 1 82 ? 6.175 -3.416 12.639 1.00 61.50 82 SER A CA 1
ATOM 646 C C . SER A 1 82 ? 5.697 -2.384 13.642 1.00 61.50 82 SER A C 1
ATOM 648 O O . SER A 1 82 ? 6.509 -1.812 14.371 1.00 61.50 82 SER A O 1
ATOM 650 N N . VAL A 1 83 ? 4.395 -2.104 13.640 1.00 67.88 83 VAL A N 1
ATOM 651 C CA . VAL A 1 83 ? 3.826 -1.149 14.585 1.00 67.88 83 VAL A CA 1
ATOM 652 C C . VAL A 1 83 ? 4.216 -1.626 15.978 1.00 67.88 83 VAL A C 1
ATOM 654 O O . VAL A 1 83 ? 3.925 -2.771 16.332 1.00 67.88 83 VAL A O 1
ATOM 657 N N . GLU A 1 84 ? 4.943 -0.793 16.726 1.00 76.06 84 GLU A N 1
ATOM 658 C CA . GLU A 1 84 ? 5.429 -1.189 18.043 1.00 76.06 84 GLU A CA 1
ATOM 659 C C . GLU A 1 84 ? 4.242 -1.637 18.900 1.00 76.06 84 GLU A C 1
ATOM 661 O O . GLU A 1 84 ? 3.201 -0.972 18.938 1.00 76.06 84 GLU A O 1
ATOM 666 N N . ALA A 1 85 ? 4.385 -2.776 19.581 1.00 79.94 85 ALA A N 1
ATOM 667 C CA . ALA A 1 85 ? 3.312 -3.326 20.407 1.00 79.94 85 ALA A CA 1
ATOM 668 C C . ALA A 1 85 ? 2.847 -2.313 21.470 1.00 79.94 85 ALA A C 1
ATOM 670 O O . ALA A 1 85 ? 1.649 -2.154 21.686 1.00 79.94 85 ALA A O 1
ATOM 671 N N . SER A 1 86 ? 3.788 -1.549 22.034 1.00 83.81 86 SER A N 1
ATOM 672 C CA . SER A 1 86 ? 3.534 -0.424 22.942 1.00 83.81 86 SER A CA 1
ATOM 673 C C . SER A 1 86 ? 2.611 0.629 22.322 1.00 83.81 86 SER A C 1
ATOM 675 O O . SER A 1 86 ? 1.617 1.024 22.926 1.00 83.81 86 SER A O 1
ATOM 677 N N . TRP A 1 87 ? 2.889 1.049 21.086 1.00 85.38 87 TRP A N 1
ATOM 678 C CA . TRP A 1 87 ? 2.067 2.029 20.380 1.00 85.38 87 TRP A CA 1
ATOM 679 C C . TRP A 1 87 ? 0.653 1.501 20.113 1.00 85.38 87 TRP A C 1
ATOM 681 O O . TRP A 1 87 ? -0.321 2.248 20.224 1.00 85.38 87 TRP A O 1
ATOM 691 N N . LEU A 1 88 ? 0.517 0.211 19.782 1.00 86.81 88 LEU A N 1
ATOM 692 C CA . LEU A 1 88 ? -0.788 -0.428 19.588 1.00 86.81 88 LEU A CA 1
ATOM 693 C C . LEU A 1 88 ? -1.607 -0.457 20.879 1.00 86.81 88 LEU A C 1
ATOM 695 O O . LEU A 1 88 ? -2.801 -0.151 20.843 1.00 86.81 88 LEU A O 1
ATOM 699 N N . GLU A 1 89 ? -0.979 -0.797 22.003 1.00 86.94 89 GLU A N 1
ATOM 700 C CA . GLU A 1 89 ? -1.609 -0.796 23.325 1.00 86.94 89 GLU A CA 1
ATOM 701 C C . GLU A 1 89 ? -2.038 0.615 23.741 1.00 86.94 89 GLU A C 1
ATOM 703 O O . GLU A 1 89 ? -3.192 0.821 24.130 1.00 86.94 89 GLU A O 1
ATOM 708 N N . ASP A 1 90 ? -1.162 1.607 23.567 1.00 88.50 90 ASP A N 1
ATOM 709 C CA . ASP A 1 90 ? -1.462 3.012 23.848 1.00 88.50 90 ASP A CA 1
ATOM 710 C C . ASP A 1 90 ? -2.631 3.512 23.000 1.00 88.50 90 ASP A C 1
ATOM 712 O O . ASP A 1 90 ? -3.555 4.168 23.496 1.00 88.50 90 ASP A O 1
ATOM 716 N N . ARG A 1 91 ? -2.632 3.179 21.707 1.00 88.62 91 ARG A N 1
ATOM 717 C CA . ARG A 1 91 ? -3.706 3.567 20.795 1.00 88.62 91 ARG A CA 1
ATOM 718 C C . ARG A 1 91 ? -5.025 2.885 21.145 1.00 88.62 91 ARG A C 1
ATOM 720 O O . ARG A 1 91 ? -6.062 3.553 21.146 1.00 88.62 91 ARG A O 1
ATOM 727 N N . ARG A 1 92 ? -4.993 1.599 21.503 1.00 89.62 92 ARG A N 1
ATOM 728 C CA . ARG A 1 92 ? -6.157 0.850 22.004 1.00 89.62 92 ARG A CA 1
ATOM 729 C C . ARG A 1 92 ? -6.728 1.519 23.254 1.00 89.62 92 ARG A C 1
ATOM 731 O O . ARG A 1 92 ? -7.924 1.801 23.308 1.00 89.62 92 ARG A O 1
ATOM 738 N N . ALA A 1 93 ? -5.875 1.863 24.217 1.00 89.50 93 ALA A N 1
ATOM 739 C CA . ALA A 1 93 ? -6.277 2.535 25.448 1.00 89.50 93 ALA A CA 1
ATOM 740 C C . ALA A 1 93 ? -6.870 3.932 25.191 1.00 89.50 93 ALA A C 1
ATOM 742 O O . ALA A 1 93 ? -7.887 4.290 25.790 1.00 89.50 93 ALA A O 1
ATOM 743 N N . LYS A 1 94 ? -6.287 4.722 24.275 1.00 90.44 94 LYS A N 1
ATOM 744 C CA . LYS A 1 94 ? -6.851 6.016 23.843 1.00 90.44 94 LYS A CA 1
ATOM 745 C C . LYS A 1 94 ? -8.238 5.841 23.219 1.00 90.44 94 LYS A C 1
ATOM 747 O O . LYS A 1 94 ? -9.140 6.620 23.528 1.00 90.44 94 LYS A O 1
ATOM 752 N N . MET A 1 95 ? -8.423 4.820 22.381 1.00 88.81 95 MET A N 1
ATOM 753 C CA . MET A 1 95 ? -9.712 4.521 21.754 1.00 88.81 95 MET A CA 1
ATOM 754 C C . MET A 1 95 ? -10.782 4.142 22.783 1.00 88.81 95 MET A C 1
ATOM 756 O O . MET A 1 95 ? -11.878 4.699 22.740 1.00 88.81 95 MET A O 1
ATOM 760 N N . ILE A 1 96 ? -10.458 3.261 23.733 1.00 89.94 96 ILE A N 1
ATOM 761 C CA . ILE A 1 96 ? -11.371 2.865 24.817 1.00 89.94 96 ILE A CA 1
ATOM 762 C C . ILE A 1 96 ? -11.776 4.090 25.643 1.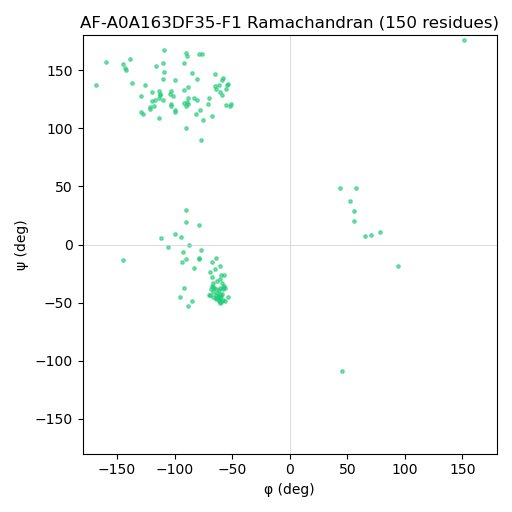00 89.94 96 ILE A C 1
ATOM 764 O O . ILE A 1 96 ? -12.965 4.372 25.779 1.00 89.94 96 ILE A O 1
ATOM 768 N N . LYS A 1 97 ? -10.808 4.906 26.081 1.00 90.62 97 LYS A N 1
ATOM 769 C CA . LYS A 1 97 ? -11.088 6.150 26.821 1.00 90.62 97 LYS A CA 1
ATOM 770 C C . LYS A 1 97 ? -11.979 7.115 26.040 1.00 90.62 97 LYS A C 1
ATOM 772 O O . LYS A 1 97 ? -12.799 7.821 26.626 1.00 90.62 97 LYS A O 1
ATOM 777 N N . TYR A 1 98 ? -11.816 7.185 24.720 1.00 90.00 98 TYR A N 1
ATOM 778 C CA . TYR A 1 98 ? -12.653 8.027 23.870 1.00 90.00 98 TYR A CA 1
ATOM 779 C C . TYR A 1 98 ? -14.092 7.501 23.790 1.00 90.00 98 TYR A C 1
ATOM 781 O O . TYR A 1 98 ? -15.035 8.278 23.935 1.00 90.00 98 TYR A O 1
ATOM 789 N N . LEU A 1 99 ? -14.273 6.187 23.629 1.00 90.12 99 LEU A N 1
ATOM 790 C CA . LEU A 1 99 ? -15.590 5.544 23.650 1.00 90.12 99 LEU A CA 1
ATOM 791 C C . LEU A 1 99 ? -16.302 5.765 24.992 1.00 90.12 99 LEU A C 1
ATOM 793 O O . LEU A 1 99 ? -17.467 6.162 24.998 1.00 90.12 99 LEU A O 1
ATOM 797 N N . GLU A 1 100 ? -15.589 5.599 26.109 1.00 90.81 100 GLU A N 1
ATOM 798 C CA . GLU A 1 100 ? -16.098 5.862 27.461 1.00 90.81 100 GLU A CA 1
ATOM 799 C C . GLU A 1 100 ? -16.524 7.323 27.635 1.00 90.81 100 GLU A C 1
ATOM 801 O O . GLU A 1 100 ? -17.651 7.597 28.049 1.00 90.81 100 GLU A O 1
ATOM 806 N N . LYS A 1 101 ? -15.654 8.269 27.255 1.00 89.75 101 LYS A N 1
ATOM 807 C CA . LYS A 1 101 ? -15.924 9.713 27.332 1.00 89.75 101 LYS A CA 1
ATOM 808 C C . LYS A 1 101 ? -17.177 10.117 26.552 1.00 89.75 101 LYS A C 1
ATOM 810 O O . LYS A 1 101 ? -17.887 11.031 26.963 1.00 89.75 101 LYS A O 1
ATOM 815 N N . HIS A 1 102 ? -17.427 9.468 25.418 1.00 87.50 102 HIS A N 1
ATOM 816 C CA . HIS A 1 102 ? -18.575 9.745 24.558 1.00 87.50 102 HIS A CA 1
ATOM 817 C C . HIS A 1 102 ? -19.786 8.840 24.840 1.00 87.50 102 HIS A C 1
ATOM 819 O O . HIS A 1 102 ? -20.777 8.927 24.115 1.00 87.50 102 HIS A O 1
ATOM 825 N N . HIS A 1 103 ? -19.735 8.010 25.892 1.00 89.00 103 HIS A N 1
ATOM 826 C CA . HIS A 1 103 ? -20.784 7.058 26.273 1.00 89.00 103 HIS A CA 1
ATOM 827 C C . HIS A 1 103 ? -21.218 6.132 25.127 1.00 89.00 103 HIS A C 1
ATOM 829 O O . HIS A 1 103 ? -22.398 5.813 24.971 1.00 89.00 103 HIS A O 1
ATOM 835 N N . ILE A 1 104 ? -20.263 5.709 24.300 1.00 89.00 104 ILE A N 1
ATOM 836 C CA . ILE A 1 104 ? -20.517 4.819 23.170 1.00 89.00 104 ILE A CA 1
ATOM 837 C C . ILE A 1 104 ? -20.397 3.374 23.661 1.00 89.00 104 ILE A C 1
ATOM 839 O O . ILE A 1 104 ? -19.332 3.000 24.147 1.00 89.00 104 ILE A O 1
ATOM 843 N N . PRO A 1 105 ? -21.445 2.542 23.517 1.00 89.94 105 PRO A N 1
ATOM 844 C CA . PRO A 1 105 ? -21.388 1.136 23.897 1.00 89.94 105 PRO A CA 1
ATOM 845 C C . PRO A 1 105 ? -20.286 0.384 23.149 1.00 89.94 105 PRO A C 1
ATOM 847 O O . PRO A 1 105 ? -20.244 0.409 21.912 1.00 89.94 105 PRO A O 1
ATOM 850 N N . PHE A 1 106 ? -19.445 -0.326 23.896 1.00 91.56 106 PHE A N 1
ATOM 851 C CA . PHE A 1 106 ? -18.432 -1.217 23.347 1.00 91.56 106 PHE A CA 1
ATOM 852 C C . PHE A 1 106 ? -18.332 -2.517 24.149 1.00 91.56 106 PHE A C 1
ATOM 854 O O . PHE A 1 106 ? -18.761 -2.581 25.301 1.00 91.56 106 PHE A O 1
ATOM 861 N N . SER A 1 107 ? -17.776 -3.554 23.528 1.00 88.94 107 SER A N 1
ATOM 862 C CA . SER A 1 107 ? -17.455 -4.823 24.178 1.00 88.94 107 SER A CA 1
ATOM 863 C C . SER A 1 107 ? -16.088 -5.329 23.735 1.00 88.94 107 SER A C 1
ATOM 865 O O . SER A 1 107 ? -15.742 -5.278 22.551 1.00 88.94 107 SER A O 1
ATOM 867 N N . GLU A 1 108 ? -15.336 -5.849 24.697 1.00 85.38 108 GLU A N 1
ATOM 868 C CA . GLU A 1 108 ? -14.066 -6.532 24.477 1.00 85.38 108 GLU A CA 1
ATOM 869 C C . GLU A 1 108 ? -14.292 -8.039 24.620 1.00 85.38 108 GLU A C 1
ATOM 871 O O . GLU A 1 108 ? -14.894 -8.499 25.592 1.00 85.38 108 GLU A O 1
ATOM 876 N N . VAL A 1 109 ? -13.839 -8.807 23.633 1.00 82.38 109 VAL A N 1
ATOM 877 C CA . VAL A 1 109 ? -13.869 -10.272 23.663 1.00 82.38 109 VAL A CA 1
ATOM 878 C C . VAL A 1 109 ? -12.452 -10.722 24.009 1.00 82.38 109 VAL A C 1
ATOM 880 O O . VAL A 1 109 ? -11.508 -10.275 23.375 1.00 82.38 109 VAL A O 1
ATOM 883 N N . ALA A 1 110 ? -12.284 -11.580 25.019 1.00 71.69 110 ALA A N 1
ATOM 884 C CA . ALA A 1 110 ? -10.960 -11.934 25.553 1.00 71.69 110 ALA A CA 1
ATOM 885 C C . ALA A 1 110 ? -10.010 -12.601 24.534 1.00 71.69 110 ALA A C 1
ATOM 887 O O . ALA A 1 110 ? -8.804 -12.613 24.755 1.00 71.69 110 ALA A O 1
ATOM 888 N N . ASP A 1 111 ? -10.553 -13.135 23.438 1.00 76.88 111 ASP A N 1
ATOM 889 C CA . ASP A 1 111 ? -9.821 -13.812 22.357 1.00 76.88 111 ASP A CA 1
ATOM 890 C C . ASP A 1 111 ? -9.848 -13.024 21.030 1.00 76.88 111 ASP A C 1
ATOM 892 O O . ASP A 1 111 ? -9.382 -13.502 20.002 1.00 76.88 111 ASP A O 1
ATOM 896 N N . ASP A 1 112 ? -10.408 -11.807 21.027 1.00 80.50 112 ASP A N 1
ATOM 897 C CA . ASP A 1 112 ? -10.410 -10.929 19.854 1.00 80.50 112 ASP A CA 1
ATOM 898 C C . ASP A 1 112 ? -9.681 -9.626 20.193 1.00 80.50 112 ASP A C 1
ATOM 900 O O . ASP A 1 112 ? -10.039 -8.902 21.126 1.00 80.50 112 ASP A O 1
ATOM 904 N N . SER A 1 113 ? -8.652 -9.299 19.411 1.00 82.81 113 SER A N 1
ATOM 905 C CA . SER A 1 113 ? -7.961 -8.015 19.535 1.00 82.81 113 SER A CA 1
ATOM 906 C C . SER A 1 113 ? -8.856 -6.843 19.123 1.00 82.81 113 SER A C 1
ATOM 908 O O . SER A 1 113 ? -8.554 -5.692 19.443 1.00 82.81 113 SER A O 1
ATOM 910 N N . ALA A 1 114 ? -9.973 -7.105 18.444 1.00 88.81 114 ALA A N 1
ATOM 911 C CA . ALA A 1 114 ? -10.868 -6.079 17.960 1.00 88.81 114 ALA A CA 1
ATOM 912 C C . ALA A 1 114 ? -11.828 -5.527 19.024 1.00 88.81 114 ALA A C 1
ATOM 914 O O . ALA A 1 114 ? -12.414 -6.239 19.845 1.00 88.81 114 ALA A O 1
ATOM 915 N N . ILE A 1 115 ? -12.071 -4.220 18.938 1.00 90.00 115 ILE A N 1
ATOM 916 C CA . ILE A 1 115 ? -13.062 -3.531 19.765 1.00 90.00 115 ILE A CA 1
ATOM 917 C C . ILE A 1 115 ? -14.400 -3.562 19.029 1.00 90.00 115 ILE A C 1
ATOM 919 O O . ILE A 1 115 ? -14.531 -3.019 17.927 1.00 90.00 115 ILE A O 1
ATOM 923 N N . HIS A 1 116 ? -15.408 -4.172 19.645 1.00 91.19 116 HIS A N 1
ATOM 924 C CA . HIS A 1 116 ? -16.759 -4.199 19.100 1.00 91.19 116 HIS A CA 1
ATOM 925 C C . HIS A 1 116 ? -17.515 -2.963 19.575 1.00 91.19 116 HIS A C 1
ATOM 927 O O . HIS A 1 116 ? -17.666 -2.744 20.771 1.00 91.19 116 HIS A O 1
ATOM 933 N N . VAL A 1 117 ? -17.994 -2.150 18.641 1.00 90.00 117 VAL A N 1
ATOM 934 C CA . VAL A 1 117 ? -18.662 -0.869 18.880 1.00 90.00 117 VAL A CA 1
ATOM 935 C C . VAL A 1 117 ? -20.121 -0.983 18.444 1.00 90.00 117 VAL A C 1
ATOM 937 O O . VAL A 1 117 ? -20.422 -1.466 17.349 1.00 90.00 117 VAL A O 1
ATOM 940 N N . LEU A 1 118 ? -21.048 -0.543 19.300 1.00 86.94 118 LEU A N 1
ATOM 941 C CA . LEU A 1 118 ? -22.498 -0.568 19.044 1.00 86.94 118 LEU A CA 1
ATOM 942 C C . LEU A 1 118 ? -23.063 -1.966 18.707 1.00 86.94 118 LEU A C 1
ATOM 944 O O . LEU A 1 118 ? -24.114 -2.068 18.077 1.00 86.94 118 LEU A O 1
ATOM 948 N N . GLY A 1 119 ? -22.354 -3.042 19.070 1.00 84.75 119 GLY A N 1
ATOM 949 C CA . GLY A 1 119 ? -22.753 -4.432 18.807 1.00 84.75 119 GLY A CA 1
ATOM 950 C C . GLY A 1 119 ? -22.791 -4.842 17.329 1.00 84.75 119 GLY A C 1
ATOM 951 O O . GLY A 1 119 ? -23.270 -5.926 17.016 1.00 84.75 119 GLY A O 1
ATOM 952 N N . CYS A 1 120 ? -22.327 -3.990 16.412 1.00 87.81 120 CYS A N 1
ATOM 953 C CA . CYS A 1 120 ? -22.422 -4.237 14.967 1.00 87.81 120 CYS A CA 1
ATOM 954 C C . CYS A 1 120 ? -21.225 -3.728 14.158 1.00 87.81 120 CYS A C 1
ATOM 956 O O . CYS A 1 120 ? -21.097 -4.076 12.984 1.00 87.81 120 CYS A O 1
ATOM 958 N N . ALA A 1 121 ? -20.362 -2.900 14.749 1.00 91.25 121 ALA A N 1
ATOM 959 C CA . ALA A 1 121 ? -19.111 -2.484 14.141 1.00 91.25 121 ALA A CA 1
ATOM 960 C C . ALA A 1 121 ? -17.938 -3.113 14.886 1.00 91.25 121 ALA A C 1
ATOM 962 O O . ALA A 1 121 ? -17.959 -3.220 16.108 1.00 91.25 121 ALA A O 1
ATOM 963 N N . ARG A 1 122 ? -16.905 -3.494 14.148 1.00 92.88 122 ARG A N 1
ATOM 964 C CA . ARG A 1 122 ? -15.660 -4.033 14.675 1.00 92.88 122 ARG A CA 1
ATOM 965 C C . ARG A 1 122 ? -14.516 -3.130 14.246 1.00 92.88 122 ARG A C 1
ATOM 967 O O . ARG A 1 122 ? -14.432 -2.757 13.076 1.00 92.88 122 ARG A O 1
ATOM 974 N N . VAL A 1 123 ? -13.669 -2.748 15.193 1.00 92.06 123 VAL A N 1
ATOM 975 C CA . VAL A 1 123 ? -12.462 -1.968 14.922 1.00 92.06 123 VAL A CA 1
ATOM 976 C C . VAL A 1 123 ? -11.253 -2.826 15.238 1.00 92.06 123 VAL A C 1
ATOM 978 O O . VAL A 1 123 ? -10.984 -3.130 16.398 1.00 92.06 123 VAL A O 1
ATOM 981 N N . GLU A 1 124 ? -10.555 -3.231 14.188 1.00 91.44 124 GLU A N 1
ATOM 982 C CA . GLU A 1 124 ? -9.393 -4.113 14.267 1.00 91.44 124 GLU A CA 1
ATOM 983 C C . GLU A 1 124 ? -8.100 -3.317 14.446 1.00 91.44 124 GLU A C 1
ATOM 985 O O . GLU A 1 124 ? -8.032 -2.119 14.157 1.00 91.44 124 GLU A O 1
ATOM 990 N N . THR A 1 125 ? -7.046 -3.998 14.894 1.00 86.12 125 THR A N 1
ATOM 991 C CA . THR A 1 125 ? -5.677 -3.469 14.881 1.00 86.12 125 THR A CA 1
ATOM 992 C C . THR A 1 125 ? -5.314 -3.005 13.457 1.00 86.12 125 THR A C 1
ATOM 994 O O . THR A 1 125 ? -5.664 -3.692 12.496 1.00 86.12 125 THR A O 1
ATOM 997 N N . PRO A 1 126 ? -4.647 -1.849 13.258 1.00 87.56 126 PRO A N 1
ATOM 998 C CA . PRO A 1 126 ? -4.057 -0.911 14.229 1.00 87.56 126 PRO A CA 1
ATOM 999 C C . PRO A 1 126 ? -4.996 0.214 14.725 1.00 87.56 126 PRO A C 1
ATOM 1001 O O . PRO A 1 126 ? -4.541 1.311 15.051 1.00 87.56 126 PRO A O 1
ATOM 1004 N N . TYR A 1 127 ? -6.310 -0.021 14.786 1.00 88.44 127 TYR A N 1
ATOM 1005 C CA . TYR A 1 127 ? -7.320 0.936 15.266 1.00 88.44 127 TYR A CA 1
ATOM 1006 C C . TYR A 1 127 ? -7.305 2.258 14.481 1.00 88.44 127 TYR A C 1
ATOM 1008 O O . TYR A 1 127 ? -7.249 3.368 15.030 1.00 88.44 127 TYR A O 1
ATOM 1016 N N . THR A 1 128 ? -7.301 2.137 13.154 1.00 87.38 128 THR A N 1
ATOM 1017 C CA . THR A 1 128 ? -7.366 3.260 12.213 1.00 87.38 128 THR A CA 1
ATOM 1018 C C . THR A 1 128 ? -8.721 3.301 11.513 1.00 87.38 128 THR A C 1
ATOM 1020 O O . THR A 1 128 ? -9.514 2.362 11.560 1.00 87.38 128 THR A O 1
ATOM 1023 N N . ALA A 1 129 ? -9.003 4.415 10.837 1.00 87.50 129 ALA A N 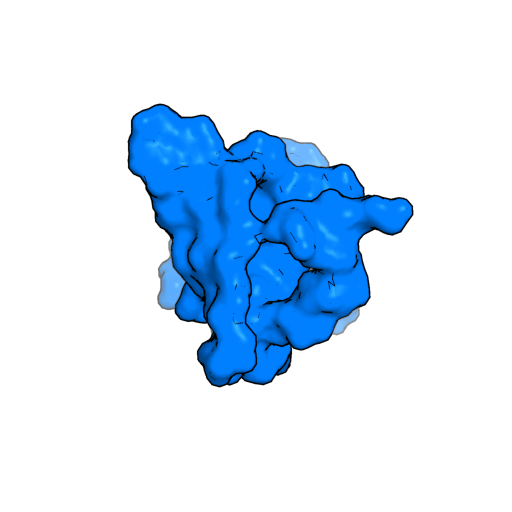1
ATOM 1024 C CA . ALA A 1 129 ? -10.244 4.638 10.094 1.00 87.50 129 ALA A CA 1
ATOM 1025 C C . ALA A 1 129 ? -10.523 3.566 9.014 1.00 87.50 129 ALA A C 1
ATOM 1027 O O . ALA A 1 129 ? -11.676 3.326 8.639 1.00 87.50 129 ALA A O 1
ATOM 1028 N N . THR A 1 130 ? -9.465 2.931 8.506 1.00 88.88 130 THR A N 1
ATOM 1029 C CA . THR A 1 130 ? -9.520 1.850 7.515 1.00 88.88 130 THR A CA 1
ATOM 1030 C C . THR A 1 130 ? -9.784 0.483 8.137 1.00 88.88 130 THR A C 1
ATOM 1032 O O . THR A 1 130 ? -10.283 -0.391 7.441 1.00 88.88 130 THR A O 1
ATOM 1035 N N . SER A 1 131 ? -9.529 0.316 9.435 1.00 89.31 131 SER A N 1
ATOM 1036 C CA . SER A 1 131 ? -9.733 -0.938 10.175 1.00 89.31 131 SER A CA 1
ATOM 1037 C C . SER A 1 131 ? -11.136 -1.058 10.785 1.00 89.31 131 S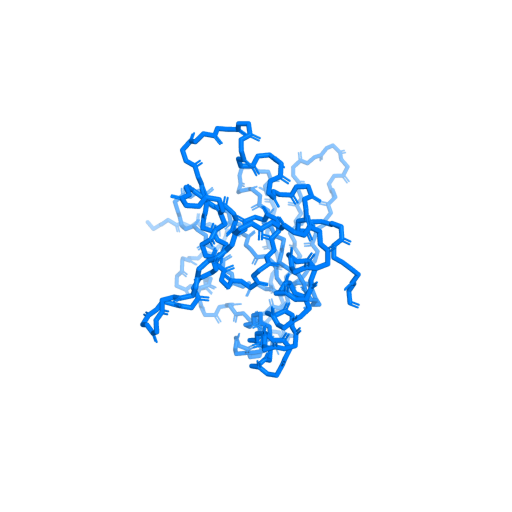ER A C 1
ATOM 1039 O O . SER A 1 131 ? -11.337 -1.814 11.732 1.00 89.31 131 SER A O 1
ATOM 1041 N N . VAL A 1 132 ? -12.108 -0.284 10.285 1.00 91.44 132 VAL A N 1
ATOM 1042 C CA . VAL A 1 132 ? -13.500 -0.292 10.759 1.00 91.44 132 VAL A CA 1
ATOM 1043 C C . VAL A 1 132 ? -14.371 -1.127 9.823 1.00 91.44 132 VAL A C 1
ATOM 1045 O O . VAL A 1 132 ? -14.653 -0.726 8.687 1.00 91.44 132 VAL A O 1
ATOM 1048 N N . PHE A 1 133 ? -14.882 -2.237 10.345 1.00 91.62 133 PHE A N 1
ATOM 1049 C CA . PHE A 1 133 ? -15.726 -3.193 9.639 1.00 91.62 133 PHE A CA 1
ATOM 1050 C C . PHE A 1 133 ? -17.144 -3.181 10.203 1.00 91.62 133 PHE A C 1
ATOM 1052 O O . PHE A 1 133 ? -17.357 -3.245 11.408 1.00 91.62 133 PHE A O 1
ATOM 1059 N N . CYS A 1 134 ? -18.132 -3.044 9.326 1.00 91.81 134 CYS A N 1
ATOM 1060 C CA . CYS A 1 134 ? -19.555 -3.091 9.657 1.00 91.81 134 CYS A CA 1
ATOM 1061 C C . CYS A 1 134 ? -20.329 -3.183 8.343 1.00 91.81 134 CYS A C 1
ATOM 1063 O O . CYS A 1 134 ? -20.007 -2.437 7.412 1.00 91.81 134 CYS A O 1
ATOM 1065 N N . ASP A 1 135 ? -21.356 -4.025 8.263 1.00 90.88 135 ASP A N 1
ATOM 1066 C CA . ASP A 1 135 ? -22.190 -4.142 7.059 1.00 90.88 135 ASP A CA 1
ATOM 1067 C C . ASP A 1 135 ? -22.994 -2.863 6.804 1.00 90.88 135 ASP A C 1
ATOM 1069 O O . ASP A 1 135 ? -23.140 -2.399 5.669 1.00 90.88 135 ASP A O 1
ATOM 1073 N N . ASN A 1 136 ? -23.455 -2.220 7.878 1.00 92.44 136 ASN A N 1
ATOM 1074 C CA . ASN A 1 136 ? -24.200 -0.977 7.789 1.00 92.44 136 ASN A CA 1
ATOM 1075 C C . ASN A 1 136 ? -23.262 0.198 7.463 1.00 92.44 136 ASN A C 1
ATOM 1077 O O . ASN A 1 136 ? -22.519 0.690 8.314 1.00 92.44 136 ASN A O 1
ATOM 1081 N N . ALA A 1 137 ? -23.342 0.698 6.227 1.00 90.81 137 ALA A N 1
ATOM 1082 C CA . ALA A 1 137 ? -22.490 1.778 5.732 1.00 90.81 137 ALA A CA 1
ATOM 1083 C C . ALA A 1 137 ? -22.601 3.085 6.540 1.00 90.81 137 ALA A C 1
ATOM 1085 O O . ALA A 1 137 ? -21.606 3.798 6.684 1.00 90.81 137 ALA A O 1
ATOM 1086 N N . LEU A 1 138 ? -23.782 3.398 7.088 1.00 90.12 138 LEU A N 1
ATOM 1087 C CA . LEU A 1 138 ? -23.981 4.595 7.905 1.00 90.12 138 LEU A CA 1
ATOM 1088 C C . LEU A 1 138 ? -23.263 4.464 9.252 1.00 90.12 138 LEU A C 1
ATOM 1090 O O . LEU A 1 138 ? -22.588 5.399 9.683 1.00 90.12 138 LEU A O 1
ATOM 1094 N N . ILE A 1 139 ? -23.374 3.298 9.893 1.00 89.31 139 ILE A N 1
ATOM 1095 C CA . ILE A 1 139 ? -22.686 3.008 11.158 1.00 89.31 139 ILE A CA 1
ATOM 1096 C C . ILE A 1 139 ? -21.176 2.968 10.926 1.00 89.31 139 ILE A C 1
ATOM 1098 O O . ILE A 1 139 ? -20.438 3.637 11.643 1.00 89.31 139 ILE A O 1
ATOM 1102 N N . ARG A 1 140 ? -20.722 2.290 9.863 1.00 91.94 140 ARG A N 1
ATOM 1103 C CA . ARG A 1 140 ? -19.311 2.258 9.458 1.00 91.94 140 ARG A CA 1
ATOM 1104 C C . ARG A 1 140 ? -18.739 3.662 9.284 1.00 91.94 140 ARG A C 1
ATOM 1106 O O . ARG A 1 140 ? -17.653 3.935 9.780 1.00 91.94 140 ARG A O 1
ATOM 1113 N N . LYS A 1 141 ? -19.472 4.563 8.617 1.00 91.12 141 LYS A N 1
ATOM 1114 C CA . LYS A 1 141 ? -19.064 5.965 8.460 1.00 91.12 141 LYS A CA 1
ATOM 1115 C C . LYS A 1 141 ? -18.951 6.670 9.814 1.00 91.12 141 LYS A C 1
ATOM 1117 O O . LYS A 1 141 ? -17.922 7.270 10.085 1.00 91.12 141 LYS A O 1
ATOM 1122 N N . ARG A 1 142 ? -19.955 6.547 10.686 1.00 89.62 142 ARG A N 1
ATOM 1123 C CA . ARG A 1 142 ? -19.935 7.184 12.016 1.00 89.62 142 ARG A CA 1
ATOM 1124 C C . ARG A 1 142 ? -18.785 6.693 12.893 1.00 89.62 142 ARG A C 1
ATOM 1126 O O . ARG A 1 142 ? -18.112 7.504 13.515 1.00 89.62 142 ARG A O 1
ATOM 1133 N N . VAL A 1 143 ? -18.546 5.383 12.932 1.00 89.56 143 VAL A N 1
ATOM 1134 C CA . VAL A 1 143 ? -17.438 4.797 13.702 1.00 89.56 143 VAL A CA 1
ATOM 1135 C C . VAL A 1 143 ? -16.092 5.188 13.090 1.00 89.56 143 VAL A C 1
ATOM 1137 O O . VAL A 1 143 ? -15.147 5.473 13.816 1.00 89.56 143 VAL A O 1
ATOM 1140 N N . ARG A 1 144 ? -15.997 5.294 11.763 1.00 91.38 144 ARG A N 1
ATOM 1141 C CA . ARG A 1 144 ? -14.803 5.830 11.103 1.00 91.38 144 ARG A CA 1
ATOM 1142 C C . ARG A 1 144 ? -14.525 7.278 11.503 1.00 91.38 144 ARG A C 1
ATOM 1144 O O . ARG A 1 144 ? -13.392 7.591 11.852 1.00 91.38 144 ARG A O 1
ATOM 1151 N N . ASP A 1 145 ? -15.543 8.133 11.475 1.00 90.06 145 ASP A N 1
ATOM 1152 C CA . ASP A 1 145 ? -15.431 9.541 11.869 1.00 90.06 145 ASP A CA 1
ATOM 1153 C C . ASP A 1 145 ? -15.005 9.667 13.343 1.00 90.06 145 ASP A C 1
ATOM 1155 O O . ASP A 1 145 ? -14.161 10.495 13.678 1.00 90.06 145 ASP A O 1
ATOM 1159 N N . LEU A 1 146 ? -15.507 8.774 14.203 1.00 87.50 146 LEU A N 1
ATOM 1160 C CA . LEU A 1 146 ? -15.095 8.650 15.600 1.00 87.50 146 LEU A CA 1
ATOM 1161 C C . LEU A 1 146 ? -13.596 8.334 15.739 1.00 87.50 146 LEU A C 1
ATOM 1163 O O . LEU A 1 146 ? -12.889 8.997 16.493 1.00 87.50 146 LEU A O 1
ATOM 1167 N N . VAL A 1 147 ? -13.105 7.341 14.992 1.00 87.25 147 VAL A N 1
ATOM 1168 C CA . VAL A 1 147 ? -11.695 6.914 15.022 1.00 87.25 147 VAL A CA 1
ATOM 1169 C C . VAL A 1 147 ? -10.767 7.996 14.459 1.00 87.25 147 VAL A C 1
ATOM 1171 O O . VAL A 1 147 ? -9.653 8.158 14.949 1.00 87.25 147 VAL A O 1
ATOM 1174 N N . MET A 1 148 ? -11.215 8.774 13.468 1.00 86.50 148 MET A N 1
ATOM 1175 C CA . MET A 1 148 ? -10.459 9.926 12.953 1.00 86.50 148 MET A CA 1
ATOM 1176 C C . MET A 1 148 ? -10.375 11.085 13.956 1.00 86.50 148 MET A C 1
ATOM 1178 O O . MET A 1 148 ? -9.446 11.882 13.881 1.00 86.50 148 MET A O 1
ATOM 1182 N N . GLY A 1 149 ? -11.319 11.178 14.896 1.00 80.75 149 GLY A N 1
ATOM 1183 C CA . GLY A 1 149 ? -11.312 12.172 15.970 1.00 80.75 149 GLY A CA 1
ATOM 1184 C C . GLY A 1 149 ? -10.346 11.868 17.121 1.00 80.75 149 GLY A C 1
ATOM 1185 O O . GLY A 1 149 ? -10.219 12.694 18.027 1.00 80.75 149 GLY A O 1
ATOM 1186 N N . LEU A 1 150 ? -9.676 10.708 17.115 1.00 77.81 150 LEU A N 1
ATOM 1187 C CA . LEU A 1 150 ? -8.685 10.350 18.128 1.00 77.81 150 LEU A CA 1
ATOM 1188 C C . LEU A 1 150 ? -7.418 11.205 17.955 1.00 77.81 150 LEU A C 1
ATOM 1190 O O . LEU A 1 150 ? -6.788 11.135 16.898 1.00 77.81 150 LEU A O 1
ATOM 1194 N N . PRO A 1 151 ? -7.003 11.984 18.971 1.00 61.84 151 PRO A N 1
ATOM 1195 C CA . PRO A 1 151 ? -5.720 12.672 18.928 1.00 61.84 151 PRO A CA 1
ATOM 1196 C C . PRO A 1 151 ? -4.581 11.643 18.895 1.00 61.84 151 PRO A C 1
ATOM 1198 O O . PRO A 1 151 ? -4.605 10.669 19.657 1.00 61.84 151 PRO A O 1
ATOM 1201 N N . CYS A 1 152 ? -3.617 11.860 17.991 1.00 53.75 152 CYS A N 1
ATOM 1202 C CA . CYS A 1 152 ? -2.448 10.999 17.801 1.00 53.75 152 CYS A CA 1
ATOM 1203 C C . CYS A 1 152 ? -1.671 10.763 19.102 1.00 53.75 152 CYS A C 1
ATOM 1205 O O . CYS A 1 152 ? -1.576 11.669 19.960 1.00 53.75 152 CYS A O 1
#

Radius of gyration: 21.28 Å; Cα contacts (8 Å, |Δi|>4): 242; chains: 1; bounding box: 50×31×50 Å

Organism: Phycomyces blakesleeanus (strain ATCC 8743b / DSM 1359 / FGSC 10004 / NBRC 33097 / NRRL 1555) (NCBI:txid763407)

Mean predicted aligned error: 10.22 Å